Protein AF-A0A0K2U6K3-F1 (afdb_monomer_lite)

pLDDT: mean 74.21, std 10.5, range [44.0, 87.81]

Organism: Lepeophtheirus salmonis (NCBI:txid72036)

Sequence (53 aa):
MGQNPTDNEVNDMINKVDVDGSGVVEFEEFVTFFNILMKSVNPENEAREAYRR

Structure (mmCIF, N/CA/C/O backbone):
data_AF-A0A0K2U6K3-F1
#
_entry.id   AF-A0A0K2U6K3-F1
#
loop_
_atom_site.group_PDB
_atom_site.id
_atom_site.type_symbol
_atom_site.label_atom_id
_atom_site.label_alt_id
_atom_site.label_comp_id
_atom_site.label_asym_id
_atom_site.label_entity_id
_atom_site.label_seq_id
_atom_site.pdbx_PDB_ins_code
_atom_site.Cartn_x
_atom_site.Cartn_y
_atom_site.Cartn_z
_atom_site.occupancy
_atom_site.B_iso_or_equiv
_atom_site.auth_seq_id
_atom_site.auth_comp_id
_atom_site.auth_asym_id
_atom_site.auth_atom_id
_atom_site.pdbx_PDB_model_num
ATOM 1 N N . MET A 1 1 ? 12.310 2.081 -16.901 1.00 44.00 1 MET A N 1
ATOM 2 C CA . MET A 1 1 ? 11.816 0.756 -17.333 1.00 44.00 1 MET A CA 1
ATOM 3 C C . MET A 1 1 ? 10.464 0.575 -16.669 1.00 44.00 1 MET A C 1
ATOM 5 O O . MET A 1 1 ? 10.408 0.724 -15.457 1.00 44.00 1 MET A O 1
ATOM 9 N N . GLY A 1 2 ? 9.386 0.428 -17.442 1.00 60.78 2 GLY A N 1
ATOM 10 C CA . GLY A 1 2 ? 8.030 0.287 -16.901 1.00 60.78 2 GLY A CA 1
ATOM 11 C C . GLY A 1 2 ? 7.733 -1.175 -16.593 1.00 60.78 2 GLY A C 1
ATOM 12 O O . GLY A 1 2 ? 8.070 -2.041 -17.398 1.00 60.78 2 GLY A O 1
ATOM 13 N N . GLN A 1 3 ? 7.146 -1.442 -15.432 1.00 64.69 3 GLN A N 1
ATOM 14 C CA . GLN A 1 3 ? 6.528 -2.733 -15.158 1.00 64.69 3 GLN A CA 1
ATOM 15 C C . GLN A 1 3 ? 5.089 -2.679 -15.678 1.00 64.69 3 GLN A C 1
ATOM 17 O O . GLN A 1 3 ? 4.362 -1.743 -15.353 1.00 64.69 3 GLN A O 1
ATOM 22 N N . ASN A 1 4 ? 4.701 -3.666 -16.486 1.00 67.19 4 ASN A N 1
ATOM 23 C CA . ASN A 1 4 ? 3.316 -3.892 -16.896 1.00 67.19 4 ASN A CA 1
ATOM 24 C C . ASN A 1 4 ? 2.807 -5.121 -16.136 1.00 67.19 4 ASN A C 1
ATOM 26 O O . ASN A 1 4 ? 2.879 -6.225 -16.682 1.00 67.19 4 ASN A O 1
ATOM 30 N N . PRO A 1 5 ? 2.379 -4.961 -14.874 1.00 73.69 5 PRO A N 1
ATOM 31 C CA . PRO A 1 5 ? 1.754 -6.052 -14.149 1.00 73.69 5 PRO A CA 1
ATOM 32 C C . PRO A 1 5 ? 0.479 -6.489 -14.874 1.00 73.69 5 PRO A C 1
ATOM 34 O O . PRO A 1 5 ? -0.207 -5.691 -15.517 1.00 73.69 5 PRO A O 1
ATOM 37 N N . THR A 1 6 ? 0.184 -7.776 -14.786 1.00 86.12 6 THR A N 1
ATOM 38 C CA . THR A 1 6 ? -1.075 -8.348 -15.258 1.00 86.12 6 THR A CA 1
ATOM 39 C C . THR A 1 6 ? -2.224 -7.943 -14.338 1.00 86.12 6 THR A C 1
ATOM 41 O O . THR A 1 6 ? -2.018 -7.697 -13.149 1.00 86.12 6 THR A O 1
ATOM 44 N N . ASP A 1 7 ? -3.454 -7.944 -14.853 1.00 82.56 7 ASP A N 1
ATOM 45 C CA . ASP A 1 7 ? -4.648 -7.643 -14.048 1.00 82.56 7 ASP A CA 1
ATOM 46 C C . ASP A 1 7 ? -4.748 -8.544 -12.809 1.00 82.56 7 ASP A C 1
ATOM 48 O O . ASP A 1 7 ? -5.203 -8.118 -11.753 1.00 82.56 7 ASP A O 1
ATOM 52 N N . ASN A 1 8 ? -4.266 -9.786 -12.907 1.00 83.56 8 ASN A N 1
ATOM 53 C CA . ASN A 1 8 ? -4.214 -10.716 -11.783 1.00 83.56 8 ASN A CA 1
ATOM 54 C C . ASN A 1 8 ? -3.217 -10.284 -10.705 1.00 83.56 8 ASN A C 1
ATOM 56 O O . ASN A 1 8 ? -3.522 -10.408 -9.525 1.00 83.56 8 ASN A O 1
ATOM 60 N N . GLU A 1 9 ? -2.046 -9.773 -11.086 1.00 78.94 9 GLU A N 1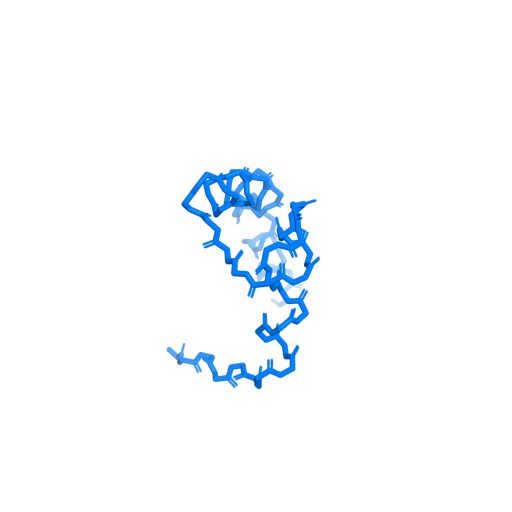
ATOM 61 C CA . GLU A 1 9 ? -1.062 -9.248 -10.131 1.00 78.94 9 GLU A CA 1
ATOM 62 C C . GLU A 1 9 ? -1.577 -7.977 -9.458 1.00 78.94 9 GLU A C 1
ATOM 64 O O . GLU A 1 9 ? -1.436 -7.827 -8.248 1.00 78.94 9 GLU A O 1
ATOM 69 N N . VAL A 1 10 ? -2.240 -7.097 -10.214 1.00 78.06 10 VAL A N 1
ATOM 70 C CA . VAL A 1 10 ? -2.893 -5.907 -9.652 1.00 78.06 10 VAL A CA 1
ATOM 71 C C . VAL A 1 10 ? -4.003 -6.314 -8.682 1.00 78.06 10 VAL A C 1
ATOM 73 O O . VAL A 1 10 ? -4.046 -5.806 -7.566 1.00 78.06 10 VAL A O 1
ATOM 76 N N . ASN A 1 11 ? -4.854 -7.273 -9.051 1.00 79.81 11 ASN A N 1
ATOM 77 C CA . ASN A 1 11 ? -5.909 -7.780 -8.173 1.00 79.81 11 ASN A CA 1
ATOM 78 C C . ASN A 1 11 ? -5.354 -8.474 -6.923 1.00 79.81 11 ASN A C 1
ATOM 80 O O . ASN A 1 11 ? -5.915 -8.318 -5.846 1.00 79.81 11 ASN A O 1
ATOM 84 N N . ASP A 1 12 ? -4.258 -9.227 -7.026 1.00 82.00 12 ASP A N 1
ATOM 85 C CA . ASP A 1 12 ? -3.608 -9.846 -5.863 1.00 82.00 12 ASP A CA 1
ATOM 86 C C . ASP A 1 12 ? -3.025 -8.786 -4.915 1.00 82.00 12 ASP A C 1
ATOM 88 O O . ASP A 1 12 ? -3.129 -8.912 -3.695 1.00 82.00 12 ASP A O 1
ATOM 92 N N . MET A 1 13 ? -2.472 -7.700 -5.468 1.00 77.62 13 MET A N 1
ATOM 93 C CA . MET A 1 13 ? -2.030 -6.548 -4.683 1.00 77.62 13 MET A CA 1
ATOM 94 C C . MET A 1 13 ? -3.201 -5.838 -4.002 1.00 77.62 13 MET A C 1
ATOM 96 O O . MET A 1 13 ? -3.087 -5.513 -2.826 1.00 77.62 13 MET A O 1
ATOM 100 N N . ILE A 1 14 ? -4.320 -5.634 -4.703 1.00 79.44 14 ILE A N 1
ATOM 101 C CA . ILE A 1 14 ? -5.529 -5.015 -4.140 1.00 79.44 14 ILE A CA 1
ATOM 102 C C . ILE A 1 14 ? -6.089 -5.885 -3.013 1.00 79.44 14 ILE A C 1
ATOM 104 O O . ILE A 1 14 ? -6.233 -5.397 -1.903 1.00 79.44 14 ILE A O 1
ATOM 108 N N . ASN A 1 15 ? -6.286 -7.187 -3.240 1.00 81.69 15 ASN A N 1
ATOM 109 C CA . ASN A 1 15 ? -6.819 -8.115 -2.232 1.00 81.69 15 ASN A CA 1
ATOM 110 C C . ASN A 1 15 ? -5.950 -8.230 -0.966 1.00 81.69 15 ASN A C 1
ATOM 112 O O . ASN A 1 15 ? -6.427 -8.665 0.078 1.00 81.69 15 ASN A O 1
ATOM 116 N N . LYS A 1 16 ? -4.658 -7.894 -1.042 1.00 79.19 16 LYS A N 1
ATOM 117 C CA . LYS A 1 16 ? -3.765 -7.858 0.128 1.00 79.19 16 LYS A CA 1
ATOM 118 C C . LYS A 1 16 ? -3.927 -6.599 0.978 1.00 79.19 16 LYS A C 1
ATOM 120 O O . LYS A 1 16 ? -3.446 -6.586 2.110 1.00 79.19 16 LYS A O 1
ATOM 125 N N . VAL A 1 17 ? -4.512 -5.548 0.413 1.00 78.44 17 VAL A N 1
ATOM 126 C CA . VAL A 1 17 ? -4.569 -4.197 0.989 1.00 78.44 17 VAL A CA 1
ATOM 127 C C . VAL A 1 17 ? -5.989 -3.779 1.330 1.00 78.44 17 VAL A C 1
ATOM 129 O O . VAL A 1 17 ? -6.162 -3.047 2.294 1.00 78.44 17 VAL A O 1
ATOM 132 N N . ASP A 1 18 ? -6.957 -4.268 0.564 1.00 82.31 18 ASP A N 1
ATOM 133 C CA . ASP A 1 18 ? -8.390 -4.135 0.786 1.00 82.31 18 ASP A CA 1
ATOM 134 C C . ASP A 1 18 ? -8.777 -4.927 2.045 1.00 82.31 18 ASP A C 1
ATOM 136 O O . ASP A 1 18 ? -8.932 -6.153 2.026 1.00 82.31 18 ASP A O 1
ATOM 140 N N . VAL A 1 19 ? -8.815 -4.229 3.182 1.00 79.06 19 VAL A N 1
ATOM 141 C CA . VAL A 1 19 ? -9.116 -4.830 4.491 1.00 79.06 19 VAL A CA 1
ATOM 142 C C . VAL A 1 19 ? -10.623 -4.878 4.712 1.00 79.06 19 VAL A C 1
ATOM 144 O O . VAL A 1 19 ? -11.112 -5.741 5.448 1.00 79.06 19 VAL A O 1
ATOM 147 N N . ASP A 1 20 ? -11.356 -3.951 4.098 1.00 83.25 20 ASP A N 1
ATOM 148 C CA . ASP A 1 20 ? -12.798 -3.820 4.264 1.00 83.25 20 ASP A CA 1
ATOM 149 C C . ASP A 1 20 ? -13.619 -4.642 3.254 1.00 83.25 20 ASP A C 1
ATOM 151 O O 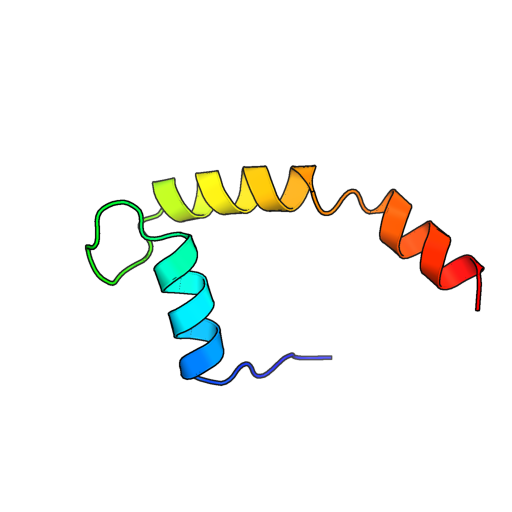. ASP A 1 20 ? -14.812 -4.873 3.474 1.00 83.25 20 ASP A O 1
ATOM 155 N N . GLY A 1 21 ? -12.973 -5.180 2.217 1.00 81.69 21 GLY A N 1
ATOM 156 C CA . GLY A 1 21 ? -13.588 -6.007 1.186 1.00 81.69 21 GLY A CA 1
ATOM 157 C C . GLY A 1 21 ? -14.451 -5.201 0.217 1.00 81.69 21 GLY A C 1
ATOM 158 O O . GLY A 1 21 ? -15.391 -5.754 -0.366 1.00 81.69 21 GLY A O 1
ATOM 159 N N . SER A 1 22 ? -14.181 -3.904 0.068 1.00 84.06 22 SER A N 1
ATOM 160 C CA . SER A 1 22 ? -14.900 -3.013 -0.845 1.00 84.06 22 SER A CA 1
ATOM 161 C C . SER A 1 22 ? -14.615 -3.316 -2.322 1.00 84.06 22 SER A C 1
ATOM 163 O 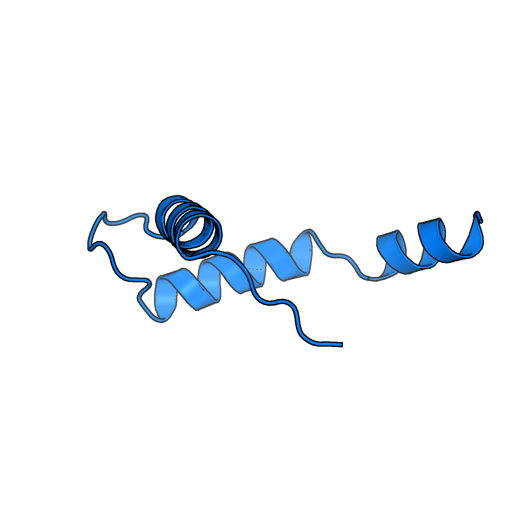O . SER A 1 22 ? -15.380 -2.902 -3.200 1.00 84.06 22 SER A O 1
ATOM 165 N N . GLY A 1 23 ? -13.553 -4.074 -2.615 1.00 78.75 23 GLY A N 1
ATOM 166 C CA . GLY A 1 23 ? -13.101 -4.405 -3.965 1.00 78.75 23 GLY A CA 1
ATOM 167 C C . GLY A 1 23 ? -12.352 -3.260 -4.650 1.00 78.75 23 GLY A C 1
ATOM 168 O O . GLY A 1 23 ? -12.027 -3.358 -5.836 1.00 78.75 23 GLY A O 1
ATOM 169 N N . VAL A 1 24 ? -12.089 -2.172 -3.926 1.00 80.31 24 VAL A N 1
ATOM 170 C CA . VAL A 1 24 ? -11.297 -1.022 -4.362 1.00 80.31 24 VAL A CA 1
ATOM 171 C C . VAL A 1 24 ? -10.321 -0.656 -3.254 1.00 80.31 24 VAL A C 1
ATOM 173 O O . VAL A 1 24 ? -10.572 -0.929 -2.096 1.00 80.31 24 VAL A O 1
ATOM 176 N N . VAL A 1 25 ? -9.198 -0.031 -3.601 1.00 83.25 25 VAL A N 1
ATOM 177 C CA . VAL A 1 25 ? -8.278 0.481 -2.579 1.00 83.25 25 VAL A CA 1
ATOM 178 C C . VAL A 1 25 ? -8.683 1.905 -2.246 1.00 83.25 25 VAL A C 1
ATOM 180 O O . VAL A 1 25 ? -8.521 2.808 -3.077 1.00 83.25 25 VAL A O 1
ATOM 183 N N . GLU A 1 26 ? -9.187 2.120 -1.036 1.00 87.81 26 GLU A N 1
ATOM 184 C CA . GLU A 1 26 ? -9.435 3.467 -0.543 1.00 87.81 26 GLU A CA 1
ATOM 185 C C . GLU A 1 26 ? -8.117 4.192 -0.224 1.00 87.81 26 GLU A C 1
ATOM 187 O O . GLU A 1 26 ? -7.057 3.597 -0.010 1.00 87.81 26 GLU A O 1
ATOM 192 N N . PHE A 1 27 ? -8.154 5.528 -0.190 1.00 83.94 27 PHE A N 1
ATOM 193 C CA . PHE A 1 27 ? -6.946 6.325 0.044 1.00 83.94 27 PHE A CA 1
ATOM 194 C C . PHE A 1 27 ? -6.270 5.989 1.385 1.00 83.94 27 PHE A C 1
ATOM 196 O O . PHE A 1 27 ? -5.042 5.950 1.464 1.00 83.94 27 PHE A O 1
ATOM 203 N N . GLU A 1 28 ? -7.049 5.714 2.432 1.00 86.81 28 GLU A N 1
ATOM 204 C CA . GLU A 1 28 ? -6.513 5.347 3.748 1.00 86.81 28 GLU A CA 1
ATOM 205 C C . GLU A 1 28 ? -5.809 3.983 3.735 1.00 86.81 28 GLU A C 1
ATOM 207 O O . GLU A 1 28 ? -4.739 3.820 4.336 1.00 86.81 28 GLU A O 1
ATOM 212 N N . GLU A 1 29 ? -6.360 3.024 2.995 1.00 84.62 29 GLU A N 1
ATOM 213 C CA . GLU A 1 29 ? -5.774 1.698 2.805 1.00 84.62 29 GLU A CA 1
ATOM 214 C C . GLU A 1 29 ? -4.476 1.786 2.000 1.00 84.62 29 GLU A C 1
ATOM 216 O O . GLU A 1 29 ? -3.458 1.207 2.391 1.00 84.62 29 GLU A O 1
ATOM 221 N N . PHE A 1 30 ? -4.455 2.612 0.947 1.00 84.00 30 PHE A N 1
ATOM 222 C CA . PHE A 1 30 ? -3.240 2.898 0.185 1.00 84.00 30 PHE A CA 1
ATOM 223 C C . PHE A 1 30 ? -2.142 3.502 1.067 1.00 84.00 30 PHE A C 1
ATOM 225 O O . PHE A 1 30 ? -0.995 3.054 1.030 1.00 84.00 30 PHE A O 1
ATOM 232 N N . VAL A 1 31 ? -2.473 4.508 1.883 1.00 85.44 31 VAL A N 1
ATOM 233 C CA . VAL A 1 31 ? -1.508 5.155 2.784 1.00 85.44 31 VAL A CA 1
ATOM 234 C C . VAL A 1 31 ? -0.979 4.159 3.813 1.00 85.44 31 VAL A C 1
ATOM 236 O O . VAL A 1 31 ? 0.223 4.142 4.094 1.00 85.44 31 VAL A O 1
ATOM 239 N N . THR A 1 32 ? -1.842 3.309 4.365 1.00 83.88 32 THR A N 1
ATOM 240 C CA . THR A 1 32 ? -1.452 2.283 5.339 1.00 83.88 32 THR A CA 1
ATOM 241 C C . THR A 1 32 ? -0.512 1.260 4.708 1.00 83.88 32 THR A C 1
ATOM 243 O O . THR A 1 32 ? 0.570 1.001 5.244 1.00 83.88 32 THR A O 1
ATOM 246 N N . PHE A 1 33 ? -0.865 0.747 3.531 1.00 82.69 33 PHE A N 1
ATOM 247 C CA . PHE A 1 33 ? -0.032 -0.186 2.785 1.00 82.69 33 PHE A CA 1
ATOM 248 C C . PHE A 1 33 ? 1.312 0.420 2.393 1.00 82.69 33 PHE A C 1
ATOM 250 O O . PHE A 1 33 ? 2.353 -0.188 2.636 1.00 82.69 33 PHE A O 1
ATOM 257 N N . PHE A 1 34 ? 1.319 1.639 1.855 1.00 81.50 34 PHE A N 1
ATOM 258 C CA . PHE A 1 34 ? 2.548 2.320 1.462 1.00 81.50 34 PHE A CA 1
ATOM 259 C C . PHE A 1 34 ? 3.467 2.574 2.662 1.00 81.50 34 PHE A C 1
ATOM 261 O O . PHE A 1 34 ? 4.676 2.386 2.564 1.00 81.50 34 PHE A O 1
ATOM 268 N N . ASN A 1 35 ? 2.916 2.924 3.827 1.00 81.19 35 ASN A N 1
ATOM 269 C CA . ASN A 1 35 ? 3.700 3.072 5.055 1.00 81.19 35 ASN A CA 1
ATOM 270 C C . ASN A 1 35 ? 4.326 1.752 5.529 1.00 81.19 35 ASN A C 1
ATOM 272 O O . ASN A 1 35 ? 5.453 1.755 6.028 1.00 81.19 35 ASN A O 1
ATOM 276 N N . ILE A 1 36 ? 3.619 0.627 5.396 1.00 78.75 36 ILE A N 1
ATOM 277 C CA . ILE A 1 36 ? 4.154 -0.705 5.719 1.00 78.75 36 ILE A CA 1
ATOM 278 C C . ILE A 1 36 ? 5.240 -1.087 4.711 1.00 78.75 36 ILE A C 1
ATOM 280 O O . ILE A 1 36 ? 6.336 -1.494 5.105 1.00 78.75 36 ILE A O 1
ATOM 284 N N . LEU A 1 37 ? 4.964 -0.886 3.421 1.00 78.94 37 LEU A N 1
ATOM 285 C CA . LEU A 1 37 ? 5.890 -1.180 2.340 1.00 78.94 37 LEU A CA 1
ATOM 286 C C . LEU A 1 37 ? 7.177 -0.373 2.502 1.00 78.9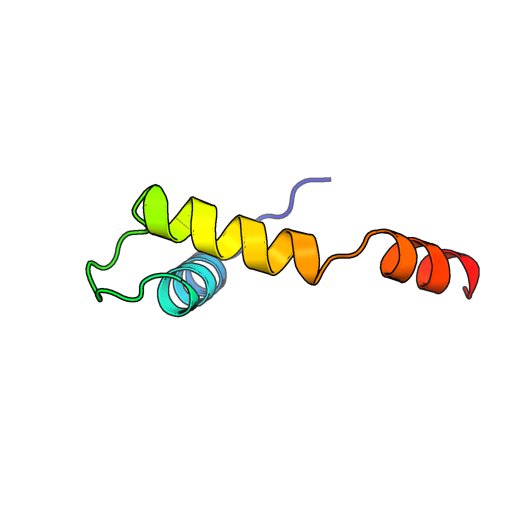4 37 LEU A C 1
ATOM 288 O O . LEU A 1 37 ? 8.235 -0.975 2.573 1.00 78.94 37 LEU A O 1
ATOM 292 N N . MET A 1 38 ? 7.109 0.946 2.685 1.00 72.56 38 MET A N 1
ATOM 293 C CA . MET A 1 38 ? 8.283 1.812 2.873 1.00 72.56 38 MET A CA 1
ATOM 294 C C . MET A 1 38 ? 9.110 1.468 4.117 1.00 72.56 38 MET A C 1
ATOM 296 O O . MET A 1 38 ? 10.316 1.696 4.136 1.00 72.56 38 MET A O 1
ATOM 300 N N . LYS A 1 39 ? 8.495 0.900 5.162 1.00 67.94 39 LYS A N 1
ATOM 301 C CA . LYS A 1 39 ? 9.235 0.376 6.322 1.00 67.94 39 LYS A CA 1
ATOM 302 C C . LYS A 1 39 ? 9.945 -0.945 6.012 1.00 67.94 39 LYS A C 1
ATOM 304 O O . LYS A 1 39 ? 11.015 -1.193 6.559 1.00 67.94 39 LYS A O 1
ATOM 309 N N . SER A 1 40 ? 9.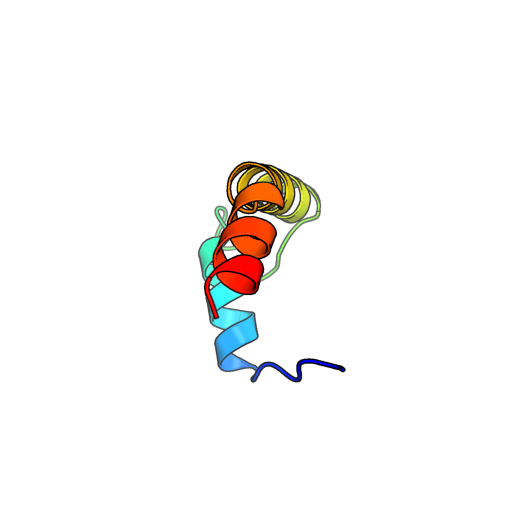353 -1.795 5.171 1.00 63.06 40 SER A N 1
ATOM 310 C CA . SER A 1 40 ? 9.925 -3.090 4.766 1.00 63.06 40 SER A CA 1
ATOM 311 C C . SER A 1 40 ? 10.955 -2.985 3.635 1.00 63.06 40 SER A C 1
ATOM 313 O O . SER A 1 40 ? 11.978 -3.667 3.660 1.00 63.06 40 SER A O 1
ATOM 315 N N . VAL A 1 41 ? 10.722 -2.082 2.684 1.00 61.62 41 VAL A N 1
ATOM 316 C CA . VAL A 1 41 ? 11.610 -1.714 1.582 1.00 61.62 41 VAL A CA 1
ATOM 317 C C . VAL A 1 41 ? 12.553 -0.657 2.128 1.00 61.62 41 VAL A C 1
ATOM 319 O O . VAL A 1 41 ? 12.506 0.517 1.782 1.00 61.62 41 VAL A O 1
ATOM 322 N N . ASN A 1 42 ? 13.379 -1.073 3.080 1.00 60.72 42 ASN A N 1
ATOM 323 C CA . ASN A 1 42 ? 14.477 -0.255 3.543 1.00 60.72 42 ASN A CA 1
ATOM 324 C C . ASN A 1 42 ? 15.506 -0.245 2.392 1.00 60.72 42 ASN A C 1
ATOM 326 O O . ASN A 1 42 ? 16.074 -1.304 2.104 1.00 60.72 42 ASN A O 1
ATOM 330 N N . PRO A 1 43 ? 15.739 0.885 1.694 1.00 56.84 43 PRO A N 1
ATOM 331 C CA . PRO A 1 43 ? 16.559 0.934 0.473 1.00 56.84 43 PRO A CA 1
ATOM 332 C C . PRO A 1 43 ? 18.015 0.491 0.698 1.00 56.84 43 PRO A C 1
ATOM 334 O O . PRO A 1 43 ? 18.734 0.171 -0.248 1.00 56.84 43 PRO A O 1
ATOM 337 N N . GLU A 1 44 ? 18.448 0.416 1.959 1.00 58.97 44 GLU A N 1
ATOM 338 C CA . GLU A 1 44 ? 19.735 -0.149 2.355 1.00 58.97 44 GLU A CA 1
ATOM 339 C C . GLU A 1 44 ? 19.877 -1.639 1.980 1.00 58.97 44 GLU A C 1
ATOM 341 O O . GLU A 1 44 ? 20.975 -2.070 1.623 1.00 58.97 44 GLU A O 1
ATOM 346 N N . ASN A 1 45 ? 18.786 -2.420 1.990 1.00 57.19 45 ASN A N 1
ATOM 347 C CA . ASN A 1 45 ? 18.830 -3.847 1.648 1.00 57.19 45 ASN A CA 1
ATOM 348 C C . ASN A 1 45 ? 19.054 -4.082 0.148 1.00 57.19 45 ASN A C 1
ATOM 350 O O . ASN A 1 45 ? 19.935 -4.865 -0.209 1.00 57.19 45 ASN A O 1
ATOM 354 N N . GLU A 1 46 ? 18.338 -3.364 -0.725 1.00 60.62 46 GLU A N 1
ATOM 355 C CA . GLU A 1 46 ? 18.537 -3.468 -2.179 1.00 60.62 46 GLU A CA 1
ATOM 356 C C . GLU A 1 46 ? 19.935 -2.996 -2.592 1.00 60.62 46 GLU A C 1
ATOM 358 O O . GLU A 1 46 ? 20.597 -3.642 -3.409 1.00 60.62 46 GLU A O 1
ATOM 363 N N . ALA A 1 47 ? 20.433 -1.915 -1.978 1.00 64.06 47 ALA A N 1
ATOM 364 C CA . ALA A 1 47 ? 21.796 -1.451 -2.206 1.00 64.06 47 ALA A CA 1
ATOM 365 C C . ALA A 1 47 ? 22.819 -2.535 -1.821 1.00 64.06 47 ALA A C 1
ATOM 367 O O . ALA A 1 47 ? 23.727 -2.839 -2.593 1.00 64.06 47 ALA A O 1
ATOM 368 N N . ARG A 1 48 ? 22.657 -3.193 -0.667 1.00 64.00 48 ARG A N 1
ATOM 369 C CA . ARG A 1 48 ? 23.582 -4.247 -0.217 1.00 64.00 48 ARG A CA 1
ATOM 370 C C . ARG A 1 48 ? 23.608 -5.476 -1.121 1.00 64.00 48 ARG A C 1
ATOM 372 O O . ARG A 1 48 ? 24.668 -6.088 -1.257 1.00 64.00 48 ARG A O 1
ATOM 379 N N . GLU A 1 49 ? 22.471 -5.862 -1.692 1.00 64.38 49 GLU A N 1
ATOM 380 C CA . GLU A 1 49 ? 22.391 -6.997 -2.617 1.00 64.38 49 GLU A CA 1
ATOM 381 C C . GLU A 1 49 ? 22.969 -6.659 -3.994 1.00 64.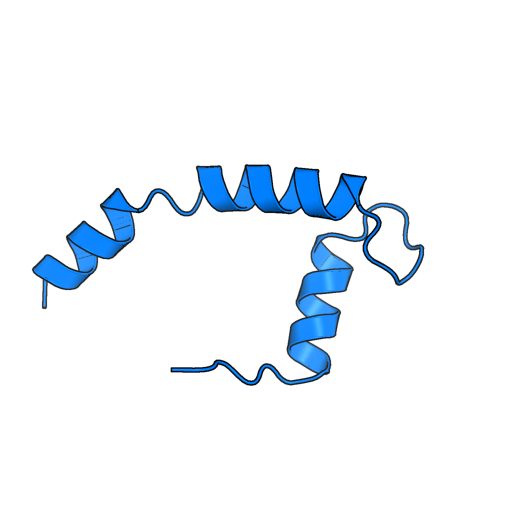38 49 GLU A C 1
ATOM 383 O O . GLU A 1 49 ? 23.683 -7.482 -4.569 1.00 64.38 49 GLU A O 1
ATOM 388 N N . ALA A 1 50 ? 22.762 -5.432 -4.484 1.00 68.31 50 ALA A N 1
ATOM 389 C CA . ALA A 1 50 ? 23.362 -4.958 -5.731 1.00 68.31 50 ALA A CA 1
ATOM 390 C C . ALA A 1 50 ? 24.900 -4.914 -5.668 1.00 68.31 50 ALA A C 1
ATOM 392 O O . ALA A 1 50 ? 25.563 -5.254 -6.643 1.00 68.31 50 ALA A O 1
ATOM 393 N N . TYR A 1 51 ? 25.473 -4.570 -4.509 1.00 64.44 51 TYR A N 1
ATOM 394 C CA . TYR A 1 51 ? 26.926 -4.564 -4.284 1.00 64.44 51 TYR A CA 1
ATOM 395 C C . TYR A 1 51 ? 27.541 -5.959 -4.032 1.00 64.44 51 TYR A C 1
ATOM 397 O O . TYR A 1 51 ? 28.758 -6.064 -3.881 1.00 64.44 51 TYR A O 1
ATOM 405 N N . ARG A 1 52 ? 26.734 -7.031 -3.963 1.00 66.50 52 ARG A N 1
ATOM 406 C CA . ARG A 1 52 ? 27.200 -8.426 -3.792 1.00 66.50 52 ARG A CA 1
ATOM 407 C C . ARG A 1 52 ? 27.217 -9.250 -5.088 1.00 66.50 52 ARG A C 1
ATOM 409 O O . ARG A 1 52 ? 27.541 -10.436 -5.014 1.00 66.50 52 ARG A O 1
ATOM 416 N N . ARG A 1 53 ? 26.863 -8.661 -6.233 1.00 52.03 53 ARG A N 1
ATOM 417 C CA . ARG A 1 53 ? 27.005 -9.275 -7.563 1.00 52.03 53 ARG A CA 1
ATOM 418 C C . ARG A 1 53 ? 28.301 -8.872 -8.248 1.00 52.03 53 ARG A C 1
ATOM 420 O O . ARG A 1 53 ? 28.733 -7.717 -8.054 1.00 52.03 53 ARG A O 1
#

Foldseek 3Di:
DDDDDDPVVVQVVQVVQCPPPPSDQDPVSVVVVVVVVCVVPVVVVVVVVVVVD

Radius of gyration: 14.26 Å; chains: 1; bounding box: 42×17×24 Å

Secondary structure (DSSP, 8-state):
------HHHHHHHHHTT-SS--SS--HHHHHHHHHHHHHH--HHHHHHHHTT-

InterPro domains:
  IPR002048 EF-hand domain [PF13499] (2-34)
  IPR002048 EF-hand domain [PS50222] (5-40)
  IPR002048 EF-hand domain [SM00054] (9-37)
  IPR011992 EF-hand domain pair [SSF47473] (1-52)
  IPR018247 EF-Hand 1, calcium-binding site [PS00018] (18-30)